Protein AF-A0A151T7M9-F1 (afdb_monomer_lite)

Organism: Cajanus cajan (NCBI:txid3821)

Radius of gyration: 19.42 Å; chains: 1; bounding box: 37×22×54 Å

Structure (mmCIF, N/CA/C/O backbone):
data_AF-A0A151T7M9-F1
#
_entry.id   AF-A0A151T7M9-F1
#
loop_
_atom_site.group_PDB
_atom_site.id
_atom_site.type_symbol
_atom_site.label_atom_id
_atom_site.label_alt_id
_atom_site.label_comp_id
_atom_site.label_asym_id
_atom_site.label_entity_id
_atom_site.label_seq_id
_atom_site.pdbx_PDB_ins_code
_atom_site.Cartn_x
_atom_site.Cartn_y
_atom_site.Cartn_z
_atom_site.occupancy
_atom_site.B_iso_or_equiv
_atom_site.auth_seq_id
_atom_site.auth_comp_id
_atom_site.auth_asym_id
_atom_site.auth_atom_id
_atom_site.pdbx_PDB_model_num
ATOM 1 N N . MET A 1 1 ? 3.424 10.711 -15.830 1.00 62.12 1 MET A N 1
ATOM 2 C CA . MET A 1 1 ? 3.625 9.367 -16.426 1.00 62.12 1 MET A CA 1
ATOM 3 C C . MET A 1 1 ? 4.510 9.433 -17.683 1.00 62.12 1 MET A C 1
ATOM 5 O O . MET A 1 1 ? 4.154 8.915 -18.734 1.00 62.12 1 MET A O 1
ATOM 9 N N . THR A 1 2 ? 5.669 10.093 -17.595 1.00 77.31 2 THR A N 1
ATOM 10 C CA . THR A 1 2 ? 6.521 10.404 -18.766 1.00 77.31 2 THR A CA 1
ATOM 11 C C . THR A 1 2 ? 7.719 9.455 -18.864 1.00 77.31 2 THR A C 1
ATOM 13 O O . THR A 1 2 ? 8.104 9.049 -19.954 1.00 77.31 2 THR A O 1
ATOM 16 N N . ILE A 1 3 ? 8.246 9.020 -17.714 1.00 91.00 3 ILE A N 1
ATOM 17 C CA . ILE A 1 3 ? 9.437 8.163 -17.618 1.00 91.00 3 ILE A CA 1
ATOM 18 C C . ILE A 1 3 ? 9.149 6.730 -18.078 1.00 91.00 3 ILE A C 1
ATOM 20 O O . ILE A 1 3 ? 9.937 6.178 -18.833 1.00 91.00 3 ILE A O 1
ATOM 24 N N . ILE A 1 4 ? 8.001 6.148 -17.702 1.00 90.94 4 ILE A N 1
ATOM 25 C CA . ILE A 1 4 ? 7.620 4.791 -18.140 1.00 90.94 4 ILE A CA 1
ATOM 26 C C . ILE A 1 4 ? 7.525 4.736 -19.668 1.00 90.94 4 ILE A C 1
ATOM 28 O O . ILE A 1 4 ? 8.094 3.852 -20.294 1.00 90.94 4 ILE A O 1
ATOM 32 N N . ARG A 1 5 ? 6.868 5.725 -20.289 1.00 93.06 5 ARG A N 1
ATOM 33 C CA . ARG A 1 5 ? 6.742 5.794 -21.753 1.00 93.06 5 ARG A CA 1
ATOM 34 C C . ARG A 1 5 ? 8.097 5.965 -22.437 1.00 93.06 5 ARG A C 1
ATOM 36 O O . ARG A 1 5 ? 8.330 5.327 -23.459 1.00 93.06 5 ARG A O 1
ATOM 43 N N . LEU A 1 6 ? 8.986 6.786 -21.873 1.00 95.50 6 LEU A N 1
ATOM 44 C CA . LEU A 1 6 ? 10.352 6.944 -22.374 1.00 95.50 6 LEU A CA 1
ATOM 45 C C . LEU A 1 6 ? 11.137 5.627 -22.285 1.00 95.50 6 LEU A C 1
ATOM 47 O O . LEU A 1 6 ? 11.714 5.205 -23.281 1.00 95.50 6 LEU A O 1
ATOM 51 N N . MET A 1 7 ? 11.107 4.955 -21.131 1.00 94.62 7 MET A N 1
ATOM 52 C CA . MET A 1 7 ? 11.748 3.651 -20.933 1.00 94.62 7 MET A CA 1
ATOM 53 C C . MET A 1 7 ? 11.230 2.614 -21.932 1.00 94.62 7 MET A C 1
ATOM 55 O O . MET A 1 7 ? 12.027 1.996 -22.629 1.00 94.62 7 MET A O 1
ATOM 59 N N . LEU A 1 8 ? 9.908 2.487 -22.081 1.00 95.75 8 LEU A N 1
ATOM 60 C CA . LEU A 1 8 ? 9.294 1.580 -23.055 1.00 95.75 8 LEU A CA 1
ATOM 61 C C . LEU A 1 8 ? 9.704 1.913 -24.497 1.00 95.75 8 LEU A C 1
ATOM 63 O O . LEU A 1 8 ? 9.969 1.007 -25.282 1.00 95.75 8 LEU A O 1
ATOM 67 N N . SER A 1 9 ? 9.810 3.202 -24.836 1.00 96.56 9 SER A N 1
ATOM 68 C CA . SER A 1 9 ? 10.260 3.640 -26.166 1.00 96.56 9 SER A CA 1
ATOM 69 C C . SER A 1 9 ? 11.714 3.240 -26.428 1.00 96.56 9 SER A C 1
ATOM 71 O O . SER A 1 9 ? 12.037 2.799 -27.525 1.00 96.56 9 SER A O 1
ATOM 73 N N . ILE A 1 10 ? 12.589 3.352 -25.424 1.00 96.94 10 ILE A N 1
ATOM 74 C CA . ILE A 1 10 ? 14.000 2.950 -25.527 1.00 96.94 10 ILE A CA 1
ATOM 75 C C . ILE A 1 10 ? 14.125 1.431 -25.653 1.00 96.94 10 ILE A C 1
ATOM 77 O O . ILE A 1 10 ? 14.865 0.957 -26.511 1.00 96.94 10 ILE A O 1
ATOM 81 N N . VAL A 1 11 ? 13.399 0.682 -24.820 1.00 97.75 11 VAL A N 1
ATOM 82 C CA . VAL A 1 11 ? 13.366 -0.787 -24.847 1.00 97.75 11 VAL A CA 1
ATOM 83 C C . VAL A 1 11 ? 12.920 -1.283 -26.221 1.00 97.75 11 VAL A C 1
ATOM 85 O O . VAL A 1 11 ? 13.610 -2.102 -26.818 1.00 97.75 11 VAL A O 1
ATOM 88 N N . SER A 1 12 ? 11.837 -0.717 -26.763 1.00 96.94 12 SER A N 1
ATOM 89 C CA . SER A 1 12 ? 11.338 -1.055 -28.099 1.00 96.94 12 SER A CA 1
ATOM 90 C C . SER A 1 12 ? 12.316 -0.662 -29.211 1.00 96.94 12 SER A C 1
ATOM 92 O O . SER A 1 12 ? 12.552 -1.456 -30.115 1.00 96.94 12 SER A O 1
ATOM 94 N N . ALA A 1 13 ? 12.927 0.526 -29.145 1.00 98.06 13 ALA A N 1
ATOM 95 C CA . ALA A 1 13 ? 13.866 0.995 -30.167 1.00 98.06 13 ALA A CA 1
ATOM 96 C C . ALA A 1 13 ? 15.191 0.213 -30.197 1.00 98.06 13 ALA A C 1
ATOM 98 O O . ALA A 1 13 ? 15.908 0.260 -31.195 1.00 98.06 13 ALA A O 1
ATOM 99 N N . LYS A 1 14 ? 15.544 -0.460 -29.099 1.00 97.88 14 LYS A N 1
ATOM 100 C CA . LYS A 1 14 ? 16.795 -1.215 -28.944 1.00 97.88 14 LYS A CA 1
ATOM 101 C C . LYS A 1 14 ? 16.591 -2.732 -28.889 1.00 97.88 14 LYS A C 1
ATOM 103 O O . LYS A 1 14 ? 17.564 -3.429 -28.627 1.00 97.88 14 LYS A O 1
ATOM 108 N N . ASP A 1 15 ? 15.366 -3.209 -29.118 1.00 96.25 15 ASP A N 1
ATOM 109 C CA . ASP A 1 15 ? 14.988 -4.628 -29.049 1.00 96.25 15 ASP A CA 1
ATOM 110 C C . ASP A 1 15 ? 15.444 -5.305 -27.740 1.00 96.25 15 ASP A C 1
ATOM 112 O O . ASP A 1 15 ? 16.046 -6.378 -27.720 1.00 96.25 15 ASP A O 1
ATOM 116 N N . LEU A 1 16 ? 15.232 -4.613 -26.616 1.00 97.69 16 LEU A N 1
ATOM 117 C CA . LEU A 1 16 ? 15.633 -5.098 -25.296 1.00 97.69 16 LEU A CA 1
ATOM 118 C C . LEU A 1 16 ? 14.535 -5.963 -24.673 1.00 97.69 16 LEU A C 1
ATOM 120 O O . LEU A 1 16 ? 13.344 -5.688 -24.815 1.00 97.69 16 LEU A O 1
ATOM 124 N N . HIS A 1 17 ? 14.947 -6.965 -23.898 1.00 95.31 17 HIS A N 1
ATOM 125 C CA . HIS A 1 17 ? 14.031 -7.757 -23.085 1.00 95.31 17 HIS A CA 1
ATOM 126 C C . HIS A 1 17 ? 13.459 -6.915 -21.935 1.00 95.31 17 HIS A C 1
ATOM 128 O O . HIS A 1 17 ? 14.206 -6.254 -21.208 1.00 95.31 17 HIS A O 1
ATOM 134 N N . LEU A 1 18 ? 12.136 -6.951 -21.764 1.00 94.62 18 LEU A N 1
ATOM 135 C CA . LEU A 1 18 ? 11.423 -6.263 -20.692 1.00 94.62 18 LEU A CA 1
ATOM 136 C C . LEU A 1 18 ? 10.797 -7.282 -19.748 1.00 94.62 18 LEU A C 1
ATOM 138 O O . LEU A 1 18 ? 9.993 -8.108 -20.171 1.00 94.62 18 LEU A O 1
ATOM 142 N N . GLU A 1 19 ? 11.088 -7.146 -18.460 1.00 93.31 19 GLU A N 1
ATOM 143 C CA . GLU A 1 19 ? 10.387 -7.868 -17.404 1.00 93.31 19 GLU A CA 1
ATOM 144 C C . GLU A 1 19 ? 9.559 -6.890 -16.578 1.00 93.31 19 GLU A C 1
ATOM 146 O O . GLU A 1 19 ? 10.028 -5.818 -16.188 1.00 93.31 19 GLU A O 1
ATOM 151 N N . GLN A 1 20 ? 8.311 -7.265 -16.310 1.00 90.38 20 GLN A N 1
ATOM 152 C CA . GLN A 1 20 ? 7.419 -6.520 -15.437 1.00 90.38 20 GLN A CA 1
ATOM 153 C C . GLN A 1 20 ? 7.192 -7.325 -14.160 1.00 90.38 20 GLN A C 1
ATOM 155 O O . GLN A 1 20 ? 6.782 -8.483 -14.213 1.00 90.38 20 GLN A O 1
ATOM 160 N N . LEU A 1 21 ? 7.414 -6.684 -13.013 1.00 89.19 21 LEU A N 1
ATOM 161 C CA . LEU A 1 21 ? 7.105 -7.241 -11.704 1.00 89.19 21 LEU A CA 1
ATOM 162 C C . LEU A 1 21 ? 5.962 -6.450 -11.071 1.00 89.19 21 LEU A C 1
ATOM 164 O O . LEU A 1 21 ? 6.066 -5.238 -10.889 1.00 89.19 21 LEU A O 1
ATOM 168 N N . ASP A 1 22 ? 4.895 -7.155 -10.708 1.00 83.44 22 ASP A N 1
ATOM 169 C CA . ASP A 1 22 ? 3.834 -6.625 -9.859 1.00 83.44 22 ASP A CA 1
ATOM 170 C C . ASP A 1 22 ? 4.020 -7.142 -8.428 1.00 83.44 22 ASP A C 1
ATOM 172 O O . ASP A 1 22 ? 4.020 -8.350 -8.175 1.00 83.44 22 ASP A O 1
ATOM 176 N N . VAL A 1 23 ? 4.215 -6.225 -7.481 1.00 81.38 23 VAL A N 1
ATOM 177 C CA . VAL A 1 23 ? 4.466 -6.571 -6.080 1.00 81.38 23 VAL A CA 1
ATOM 178 C C . VAL A 1 23 ? 3.171 -6.414 -5.293 1.00 81.38 23 VAL A C 1
ATOM 180 O O . VAL A 1 23 ? 2.793 -5.313 -4.906 1.00 81.38 23 VAL A O 1
ATOM 183 N N . LYS A 1 24 ? 2.516 -7.538 -4.987 1.00 74.00 24 LYS A N 1
ATOM 184 C CA . LYS A 1 24 ? 1.194 -7.579 -4.329 1.00 74.00 24 LYS A CA 1
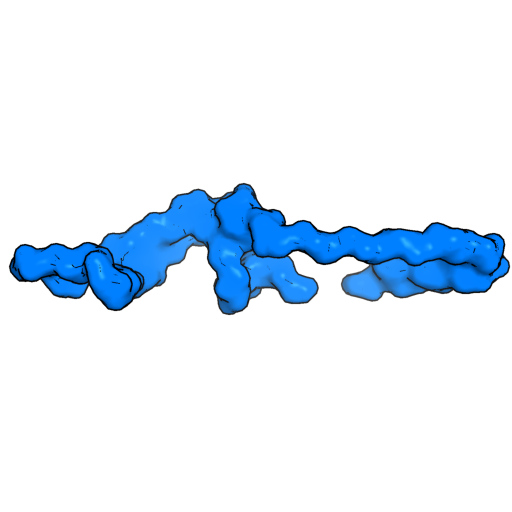ATOM 185 C C . LYS A 1 24 ? 1.094 -6.842 -2.988 1.00 74.00 24 LYS A C 1
ATOM 187 O O . LYS A 1 24 ? -0.003 -6.479 -2.576 1.00 74.00 24 LYS A O 1
ATOM 192 N N . THR A 1 25 ? 2.199 -6.667 -2.268 1.00 71.31 25 THR A N 1
ATOM 193 C CA . THR A 1 25 ? 2.197 -6.176 -0.880 1.00 71.31 25 THR A CA 1
ATOM 194 C C . THR A 1 25 ? 2.774 -4.776 -0.712 1.00 71.31 25 THR A C 1
ATOM 196 O O . THR A 1 25 ? 2.810 -4.287 0.416 1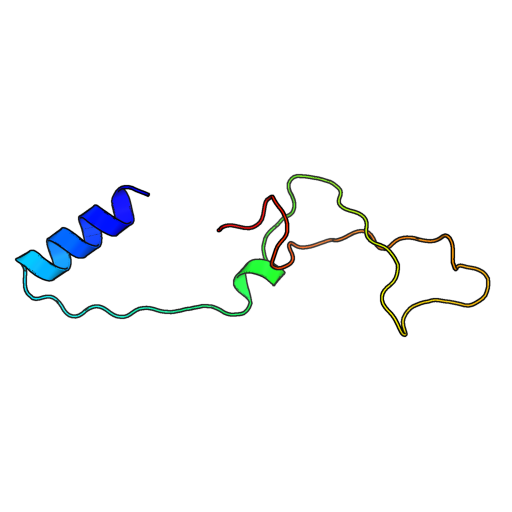.00 71.31 25 THR A O 1
ATOM 199 N N . THR A 1 26 ? 3.206 -4.100 -1.778 1.00 71.31 26 THR A N 1
ATOM 200 C CA . THR A 1 26 ? 3.819 -2.758 -1.673 1.00 71.31 26 THR A CA 1
ATOM 201 C C . THR A 1 26 ? 2.896 -1.751 -1.004 1.00 71.31 26 THR A C 1
ATOM 203 O O . THR A 1 26 ? 3.345 -0.998 -0.144 1.00 71.31 26 THR A O 1
ATOM 206 N N . PHE A 1 27 ? 1.597 -1.802 -1.304 1.00 71.94 27 PHE A N 1
ATOM 207 C CA . PHE A 1 27 ? 0.607 -0.949 -0.649 1.00 71.94 27 PHE A CA 1
ATOM 208 C C . PHE A 1 27 ? 0.577 -1.164 0.868 1.00 71.94 27 PHE A C 1
ATOM 210 O O . PHE A 1 27 ? 0.657 -0.198 1.616 1.00 71.94 27 PHE A O 1
ATOM 217 N N . LEU A 1 28 ? 0.595 -2.414 1.336 1.00 76.94 28 LEU A N 1
ATOM 218 C CA . LEU A 1 28 ? 0.550 -2.735 2.769 1.00 76.94 28 LEU A CA 1
ATOM 219 C C . LEU A 1 28 ? 1.777 -2.244 3.556 1.00 76.94 28 LEU A C 1
ATOM 221 O O . LEU A 1 28 ? 1.753 -2.248 4.784 1.00 76.94 28 LEU A O 1
ATOM 225 N N . HIS A 1 29 ? 2.842 -1.826 2.870 1.00 79.38 29 HIS A N 1
ATOM 226 C CA . HIS A 1 29 ? 4.058 -1.299 3.490 1.00 79.38 29 HIS A CA 1
ATOM 227 C C . HIS A 1 29 ? 4.214 0.216 3.324 1.00 79.38 29 HIS A C 1
ATOM 229 O O . HIS A 1 29 ? 5.077 0.798 3.984 1.00 79.38 29 HIS A O 1
ATOM 235 N N . GLY A 1 30 ? 3.380 0.852 2.494 1.00 81.38 30 GLY A N 1
ATOM 236 C CA . GLY A 1 30 ? 3.387 2.297 2.292 1.00 81.38 30 GLY A CA 1
ATOM 237 C C . GLY A 1 30 ? 3.017 3.046 3.567 1.00 81.38 30 GLY A C 1
ATOM 238 O O . GLY A 1 30 ? 2.088 2.656 4.282 1.00 81.38 30 GLY A O 1
ATOM 239 N N . ASP A 1 31 ? 3.750 4.115 3.854 1.00 86.69 31 ASP A N 1
ATOM 240 C CA . ASP A 1 31 ? 3.403 5.028 4.935 1.00 86.69 31 ASP A CA 1
ATOM 241 C C . ASP A 1 31 ? 2.175 5.872 4.565 1.00 86.69 31 ASP A C 1
ATOM 243 O O . ASP A 1 31 ? 1.765 5.958 3.405 1.00 86.69 31 ASP A O 1
ATOM 247 N N . LEU A 1 32 ? 1.536 6.431 5.589 1.00 88.38 32 LEU A N 1
ATOM 248 C CA . LEU A 1 32 ? 0.367 7.289 5.452 1.00 88.38 32 LEU A CA 1
ATOM 249 C C . LEU A 1 32 ? 0.797 8.720 5.766 1.00 88.38 32 LEU A C 1
ATOM 251 O O . LEU A 1 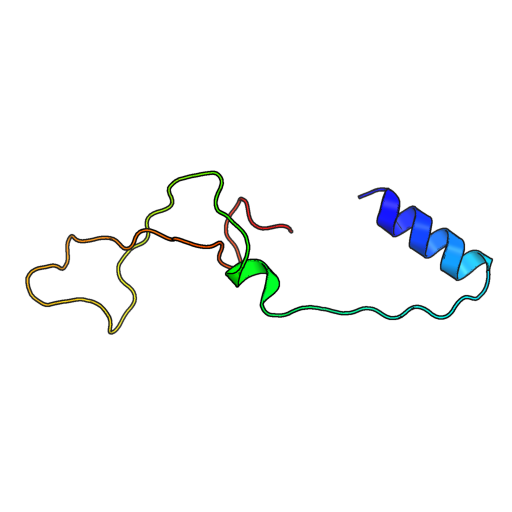32 ? 1.248 8.986 6.880 1.00 88.38 32 LEU A O 1
ATOM 255 N N . ASP A 1 33 ? 0.605 9.632 4.819 1.00 86.44 33 ASP A N 1
ATOM 256 C CA . ASP A 1 33 ? 0.857 11.059 5.051 1.00 86.44 33 ASP A CA 1
ATOM 257 C C . ASP A 1 33 ? -0.200 11.672 5.990 1.00 86.44 33 ASP A C 1
ATOM 259 O O . ASP A 1 33 ? 0.055 12.646 6.698 1.00 86.44 33 ASP A O 1
ATOM 263 N N . GLU A 1 34 ? -1.389 11.064 6.037 1.00 88.88 34 GLU A N 1
ATOM 264 C CA . GLU A 1 34 ? -2.535 11.518 6.819 1.00 88.88 34 GLU A CA 1
ATOM 265 C C . GLU A 1 34 ? -3.020 10.464 7.827 1.00 88.88 34 GLU A C 1
ATOM 267 O O . GLU A 1 34 ? -2.914 9.252 7.625 1.00 88.88 34 GLU A O 1
ATOM 272 N N . ASN A 1 35 ? -3.644 10.927 8.915 1.00 92.06 35 ASN A N 1
ATOM 273 C CA . ASN A 1 35 ? -4.313 10.037 9.862 1.00 92.06 35 ASN A CA 1
ATOM 274 C C . ASN A 1 35 ? -5.640 9.541 9.276 1.00 92.06 35 ASN A C 1
ATOM 276 O O . ASN A 1 35 ? -6.643 10.253 9.314 1.00 92.06 35 ASN A O 1
ATOM 280 N N . ILE A 1 36 ? -5.657 8.299 8.795 1.00 91.88 36 ILE A N 1
ATOM 281 C C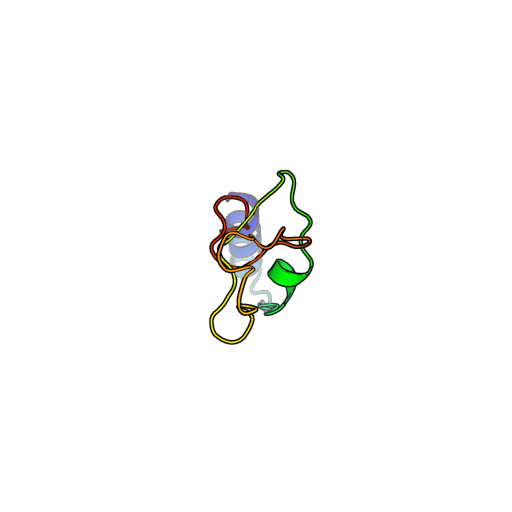A . ILE A 1 36 ? -6.871 7.665 8.278 1.00 91.88 36 ILE A CA 1
ATOM 282 C C . ILE A 1 36 ? -7.490 6.750 9.330 1.00 91.88 36 ILE A C 1
ATOM 284 O O . ILE A 1 36 ? -6.814 5.914 9.934 1.00 91.88 36 ILE A O 1
ATOM 288 N N . TYR A 1 37 ? -8.803 6.893 9.499 1.00 92.75 37 TYR A N 1
ATOM 289 C CA . TYR A 1 37 ? -9.627 6.033 10.335 1.00 92.75 37 TYR A CA 1
ATOM 290 C C . TYR A 1 37 ? -10.665 5.309 9.479 1.00 92.75 37 TYR A C 1
ATOM 292 O O . TYR A 1 37 ? -11.175 5.867 8.508 1.00 92.75 37 TYR A O 1
ATOM 300 N N . MET A 1 38 ? -10.992 4.075 9.850 1.00 90.69 38 MET A N 1
ATOM 301 C CA . MET A 1 38 ? -12.037 3.282 9.208 1.00 90.69 38 MET A CA 1
ATOM 302 C C . MET A 1 38 ? -12.944 2.628 10.244 1.00 90.69 38 MET A C 1
ATOM 304 O O . MET A 1 38 ? -12.560 2.425 11.397 1.00 90.69 38 MET A O 1
ATOM 308 N N . VAL A 1 39 ? -14.152 2.280 9.814 1.00 91.81 39 VAL A N 1
ATOM 309 C CA . VAL A 1 39 ? -15.065 1.462 10.615 1.00 91.81 39 VAL A CA 1
ATOM 310 C C . VAL A 1 39 ? -14.402 0.120 10.927 1.00 91.81 39 VAL A C 1
ATOM 312 O O . VAL A 1 39 ? -13.636 -0.407 10.117 1.00 91.81 39 VAL A O 1
ATOM 315 N N . GLN A 1 40 ? -14.687 -0.423 12.109 1.00 91.44 40 GLN A N 1
ATOM 316 C CA . GLN A 1 40 ? -14.236 -1.758 12.493 1.00 91.44 40 GLN A CA 1
ATOM 317 C C . GLN A 1 40 ? -14.691 -2.796 11.462 1.00 91.44 40 GLN A C 1
ATOM 319 O O . GLN A 1 40 ? -15.874 -2.866 11.120 1.00 91.44 40 GLN A O 1
ATOM 324 N N . SER A 1 41 ? -13.752 -3.612 10.983 1.00 89.12 41 SER A N 1
ATOM 325 C CA . SER A 1 41 ? -14.051 -4.679 10.032 1.00 89.12 41 SER A CA 1
ATOM 326 C C . SER A 1 41 ? -15.015 -5.700 10.631 1.00 89.12 41 SER A C 1
ATOM 328 O O . SER A 1 41 ? -15.028 -5.936 11.845 1.00 89.12 41 SER A O 1
ATOM 330 N N . GLU A 1 42 ? -15.800 -6.344 9.772 1.00 88.31 42 GLU A N 1
ATOM 331 C CA . GLU A 1 42 ? -16.625 -7.479 10.178 1.00 88.31 42 GLU A CA 1
ATOM 332 C C . GLU A 1 42 ? -15.762 -8.536 10.889 1.00 88.31 42 GLU A C 1
ATOM 334 O O . GLU A 1 42 ? -14.624 -8.802 10.498 1.00 88.31 42 GLU A O 1
ATOM 339 N N . GLY A 1 43 ? -16.273 -9.079 11.995 1.00 88.75 43 GLY A N 1
ATOM 340 C CA . GLY A 1 43 ? -15.542 -10.029 12.842 1.00 88.75 43 GLY A CA 1
ATOM 341 C C . GLY A 1 43 ? -14.528 -9.415 13.819 1.00 88.75 43 GLY A C 1
ATOM 342 O O . GLY A 1 43 ? -14.033 -10.137 14.680 1.00 88.75 43 GLY A O 1
ATOM 343 N N . PHE A 1 44 ? -14.242 -8.108 13.745 1.00 86.75 44 PHE A N 1
ATOM 344 C CA . PHE A 1 44 ? -13.385 -7.407 14.718 1.00 86.75 44 PHE A CA 1
ATOM 345 C C . PHE A 1 44 ? -14.173 -6.547 15.720 1.00 86.75 44 PHE A C 1
ATOM 347 O O . PHE A 1 44 ? -13.618 -6.068 16.706 1.00 86.75 44 PH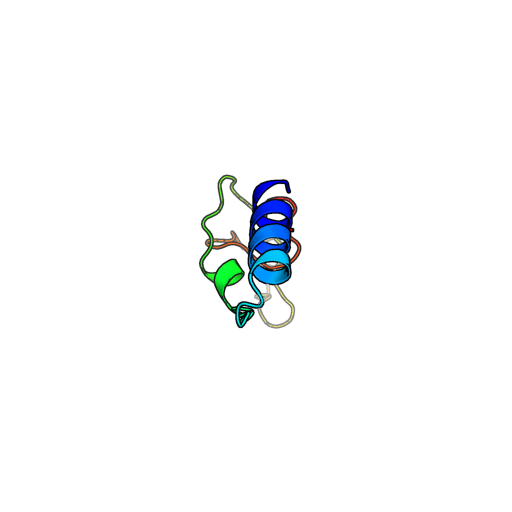E A O 1
ATOM 354 N N . GLN A 1 45 ? -15.469 -6.347 15.475 1.00 89.75 45 GLN A N 1
ATOM 355 C CA . GLN A 1 45 ? -16.339 -5.548 16.335 1.00 89.75 45 GLN A CA 1
ATOM 356 C C . GLN A 1 45 ? -16.450 -6.174 17.729 1.00 89.75 45 GLN A C 1
ATOM 358 O O . GLN A 1 45 ? -16.829 -7.335 17.878 1.00 89.75 45 GLN A O 1
ATOM 363 N N . ILE A 1 46 ? -16.129 -5.391 18.757 1.00 87.44 46 ILE A N 1
ATOM 364 C CA . ILE A 1 46 ? -16.233 -5.809 20.158 1.00 87.44 46 ILE A CA 1
ATOM 365 C C . ILE A 1 46 ? -17.565 -5.306 20.721 1.00 87.44 46 ILE A C 1
ATOM 367 O O . ILE A 1 46 ? -17.851 -4.110 20.644 1.00 87.44 46 ILE A O 1
ATOM 371 N N . THR A 1 47 ? -18.350 -6.200 21.330 1.00 89.44 47 THR A N 1
ATOM 372 C CA . THR A 1 47 ? -19.619 -5.852 21.988 1.00 89.44 47 THR A CA 1
ATOM 373 C C . THR A 1 47 ? -19.420 -4.745 23.027 1.00 89.44 47 THR A C 1
ATOM 375 O O . THR A 1 47 ? -18.531 -4.830 23.880 1.00 89.44 47 THR A O 1
ATOM 378 N N . GLY A 1 48 ? -20.242 -3.699 22.959 1.00 91.62 48 GLY A N 1
ATOM 379 C CA . GLY A 1 48 ? -20.160 -2.502 23.800 1.00 91.62 48 GLY A CA 1
ATOM 380 C C . GLY A 1 48 ? -19.114 -1.473 23.351 1.00 91.62 48 GLY A C 1
ATOM 381 O O . GLY A 1 48 ? -18.903 -0.472 24.038 1.00 91.62 48 GLY A O 1
ATOM 382 N N . LYS A 1 49 ? -18.428 -1.709 22.228 1.00 90.88 49 LYS A N 1
ATOM 383 C CA . LYS A 1 49 ? -17.430 -0.807 21.626 1.00 90.88 49 LYS A CA 1
ATOM 384 C C . LYS A 1 49 ? -17.692 -0.577 20.138 1.00 90.88 49 LYS A C 1
ATOM 386 O O . LYS A 1 49 ? -16.772 -0.273 19.378 1.00 90.88 49 LYS A O 1
ATOM 391 N N . GLU A 1 50 ? -18.945 -0.677 19.720 1.00 88.75 50 GLU A N 1
ATOM 392 C CA . GLU A 1 50 ? -19.375 -0.554 18.325 1.00 88.75 50 GLU A CA 1
ATOM 393 C C . GLU A 1 50 ? -19.014 0.819 17.733 1.00 88.75 50 GLU A C 1
ATOM 395 O O . GLU A 1 50 ? -18.709 0.929 16.551 1.00 88.75 50 GLU A O 1
ATOM 400 N N . ASN A 1 51 ? -18.953 1.856 18.575 1.00 90.31 51 ASN A N 1
ATOM 401 C CA . ASN A 1 51 ? -18.615 3.225 18.174 1.00 90.31 51 ASN A CA 1
ATOM 402 C C . ASN A 1 51 ? -17.110 3.473 17.961 1.00 90.31 51 ASN A C 1
ATOM 404 O O . ASN A 1 51 ? -16.723 4.588 17.608 1.00 90.31 51 ASN A O 1
ATOM 408 N N . LEU A 1 52 ? -16.239 2.488 18.213 1.00 91.88 52 LEU A N 1
ATOM 409 C CA . LEU A 1 52 ? -14.810 2.651 17.948 1.00 91.88 52 LEU A CA 1
ATOM 410 C C . LEU A 1 52 ? -14.502 2.556 16.451 1.00 91.88 52 LEU A C 1
ATOM 412 O O . LEU A 1 52 ? -15.207 1.919 15.669 1.00 91.88 52 LEU A O 1
ATOM 416 N N . VAL A 1 53 ? -13.383 3.165 16.077 1.00 92.81 53 VAL A N 1
ATOM 417 C CA . VAL A 1 53 ? -12.831 3.143 14.723 1.00 92.81 53 VAL A CA 1
ATOM 418 C C . VAL A 1 53 ? -11.397 2.627 14.760 1.00 92.81 53 VAL A C 1
ATOM 420 O O . VAL A 1 53 ? -10.681 2.807 15.748 1.00 92.81 53 VAL A O 1
ATOM 423 N N . CYS A 1 54 ? -10.963 1.987 13.680 1.00 91.88 54 CYS A N 1
ATOM 424 C CA . CYS A 1 54 ? -9.587 1.541 13.510 1.00 91.88 54 CYS A CA 1
ATOM 425 C C . CYS A 1 54 ? -8.762 2.670 12.895 1.00 91.88 54 CYS A C 1
ATOM 427 O O . CYS A 1 54 ? -9.142 3.223 11.865 1.00 91.88 54 CYS A O 1
ATOM 429 N N . LYS A 1 55 ? -7.613 2.988 13.496 1.00 92.94 55 LYS A N 1
ATOM 430 C CA . LYS A 1 55 ? -6.612 3.856 12.874 1.00 92.94 55 LYS A CA 1
ATOM 431 C C . LYS A 1 55 ? -5.717 3.015 11.970 1.00 92.94 55 LYS A C 1
ATOM 433 O O . LYS A 1 55 ? -5.109 2.055 12.443 1.00 92.94 55 LYS A O 1
ATOM 438 N N . LEU A 1 56 ? -5.610 3.385 10.699 1.00 91.50 56 LEU A N 1
ATOM 439 C CA . LEU A 1 56 ? -4.663 2.744 9.797 1.00 91.50 56 LEU A CA 1
ATOM 440 C C . LEU A 1 56 ? -3.235 3.162 10.157 1.00 91.50 56 LEU A C 1
ATOM 442 O O . LEU A 1 56 ? -2.957 4.335 10.404 1.00 91.50 56 LEU A O 1
ATOM 446 N N . THR A 1 57 ? -2.330 2.188 10.189 1.00 90.81 57 THR A N 1
ATOM 447 C CA . THR A 1 57 ? -0.890 2.399 10.409 1.00 90.81 57 THR A CA 1
ATOM 448 C C . THR A 1 57 ? -0.084 2.292 9.119 1.00 90.81 57 THR A C 1
ATOM 450 O O . THR A 1 57 ? 1.061 2.736 9.081 1.00 90.81 57 THR A O 1
ATOM 453 N N . LYS A 1 58 ? -0.680 1.710 8.072 1.00 89.12 58 LYS A N 1
ATOM 454 C CA . LYS A 1 58 ? -0.101 1.518 6.742 1.00 89.12 58 LYS A CA 1
ATOM 455 C C . LYS A 1 58 ? -1.146 1.722 5.656 1.00 89.12 58 LYS A C 1
ATOM 457 O O . LYS A 1 58 ? -2.350 1.644 5.917 1.00 89.12 58 LYS A O 1
ATOM 462 N N . SER A 1 59 ? -0.677 2.004 4.446 1.00 87.06 59 SER A N 1
ATOM 463 C CA . SER A 1 59 ? -1.543 2.209 3.293 1.00 87.06 59 SER A CA 1
ATOM 464 C C . SER A 1 59 ? -2.261 0.915 2.894 1.00 87.06 59 SER A C 1
ATOM 466 O O . SER A 1 59 ? -1.758 -0.194 3.059 1.00 87.06 59 SER A O 1
ATOM 468 N N . LEU A 1 60 ? -3.484 1.060 2.397 1.00 86.88 60 LEU A N 1
ATOM 469 C CA . LEU A 1 60 ? -4.288 -0.023 1.847 1.00 86.88 60 LEU A CA 1
ATOM 470 C C . LEU A 1 60 ? -4.555 0.266 0.372 1.00 86.88 60 LEU A C 1
ATOM 472 O O . LEU A 1 60 ? -4.553 1.421 -0.066 1.00 86.88 60 LEU A O 1
ATOM 476 N N . TYR A 1 61 ? -4.813 -0.792 -0.393 1.00 81.56 61 TYR A N 1
ATOM 477 C CA . TYR A 1 61 ? -5.217 -0.655 -1.785 1.00 81.56 61 TYR A CA 1
ATOM 478 C C . TYR A 1 61 ? -6.503 0.179 -1.903 1.00 81.56 61 TYR A C 1
ATOM 480 O O . TYR A 1 61 ? -7.422 0.043 -1.096 1.00 81.56 61 TYR A O 1
ATOM 488 N N . GLY A 1 62 ? -6.569 1.048 -2.913 1.00 80.56 62 GLY A N 1
ATOM 489 C CA . GLY A 1 62 ? -7.755 1.864 -3.192 1.00 80.56 62 GLY A CA 1
ATOM 490 C C . GLY A 1 62 ? -7.902 3.131 -2.342 1.00 80.56 62 GLY A C 1
ATOM 491 O O . GLY A 1 62 ? -8.839 3.900 -2.570 1.00 80.56 62 GLY A O 1
ATOM 492 N N . LEU A 1 63 ? -6.982 3.411 -1.410 1.00 85.31 63 LEU A N 1
ATOM 493 C CA . LEU A 1 63 ? -6.927 4.723 -0.758 1.00 85.31 63 LEU A CA 1
ATOM 494 C C . LEU A 1 63 ? -6.606 5.818 -1.787 1.00 85.31 63 LEU A C 1
ATOM 496 O O . LEU A 1 63 ? -5.847 5.600 -2.726 1.00 85.31 63 LEU A O 1
ATOM 500 N N . LYS A 1 64 ? -7.142 7.030 -1.596 1.00 79.81 64 LYS A N 1
ATOM 501 C CA . LYS A 1 64 ? -6.897 8.163 -2.515 1.00 79.81 64 LYS A CA 1
ATOM 502 C C . LYS A 1 64 ? -5.413 8.511 -2.669 1.00 79.81 64 LYS A C 1
ATOM 504 O O . LYS A 1 64 ? -5.014 8.939 -3.743 1.00 79.81 64 LYS A O 1
ATOM 509 N N . GLN A 1 65 ? -4.640 8.324 -1.602 1.00 75.56 65 GLN A N 1
ATOM 510 C CA . GLN A 1 65 ? -3.197 8.567 -1.555 1.00 75.56 65 GLN A CA 1
ATOM 511 C C . GLN A 1 65 ? -2.357 7.356 -1.985 1.00 75.56 65 GLN A C 1
ATOM 513 O O . GLN A 1 65 ? -1.146 7.476 -2.138 1.00 75.56 65 GLN A O 1
ATOM 518 N N . ALA A 1 66 ? -2.972 6.182 -2.168 1.00 72.62 66 ALA A N 1
ATOM 519 C CA . ALA A 1 66 ? -2.248 5.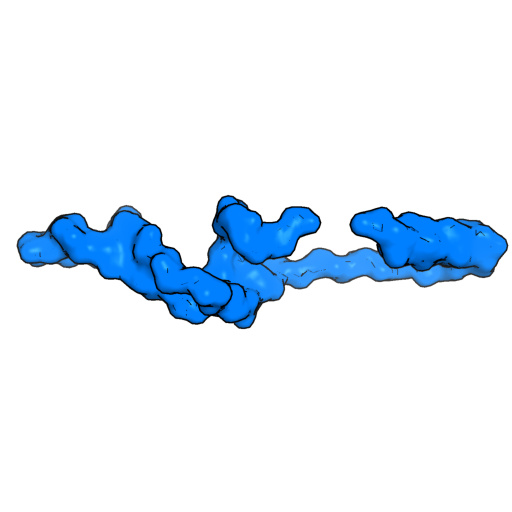035 -2.691 1.00 72.62 66 ALA A CA 1
ATOM 520 C C . ALA A 1 66 ? -1.866 5.311 -4.159 1.00 72.62 66 ALA A C 1
ATOM 522 O O . ALA A 1 66 ? -2.705 5.827 -4.909 1.00 72.62 66 ALA A O 1
ATOM 523 N N . PRO A 1 67 ? -0.632 4.974 -4.582 1.00 66.88 67 PRO A N 1
ATOM 524 C CA . PRO A 1 67 ? -0.231 5.052 -5.983 1.00 66.88 67 PRO A CA 1
ATOM 525 C C . PRO A 1 67 ? -1.270 4.386 -6.897 1.00 66.88 67 PRO A C 1
ATOM 527 O O . PRO A 1 67 ? -1.711 3.270 -6.620 1.00 66.88 67 PRO A O 1
ATOM 530 N N . ARG A 1 68 ? -1.670 5.080 -7.965 1.00 62.84 68 ARG A N 1
ATOM 531 C CA . ARG A 1 68 ? -2.532 4.542 -9.025 1.00 62.84 68 ARG A CA 1
ATOM 532 C C . ARG A 1 68 ? -1.715 4.185 -10.251 1.00 62.84 68 ARG A C 1
ATOM 534 O O . ARG A 1 68 ? -0.810 4.984 -10.586 1.00 62.84 68 ARG A O 1
#

Sequence (68 aa):
MTIIRLMLSIVSAKDLHLEQLDVKTTFLHGDLDENIYMVQSEGFQITGKENLVCKLTKSLYGLKQAPR

Secondary structure (DSSP, 8-state):
--HHHHHHHHHHHTT--------TTHHHH---SS--EEEPPTTTPPTT-TT-EEEPSS--TT-TTS--

Foldseek 3Di:
DVVVVVVVVVCVVVVHDDDDDDDPCPQVAAADPDWDWAQQDPPRDDPPPNVDIDTDGTGDPPPPPPDD

pLDDT: mean 87.27, std 8.54, range [62.12, 98.06]

InterPro domains:
  IPR013103 Reverse transcriptase, RNA-dependent DNA polymerase [PF07727] (2-68)